Protein AF-A0A660T0X6-F1 (afdb_monomer_lite)

Secondary structure (DSSP, 8-state):
--TT--SPPPPHHHHHHHHHHHTTT-S----TTSSS--PEEPTTT--EEEEEETTEEEE--BTTB-TTT-PBPPS---SS------

Sequence (86 aa):
PSYRYQKPATSESVMIKMQKKAREALNFVYLGNMGRENGTQCPGCSAEIIRRKYYRTESLLIEGRCPECGTEIPGVFPGGSVPFYR

Radius of gyration: 15.84 Å; chains: 1; bounding box: 28×27×44 Å

Foldseek 3Di:
DCVVPDDDDDDPVVQVVVQVVVVVPDQQGADPPPQDWRFRADSVPRHGQWTDDPPDIDGNDAVQADPPPRHHHDDDDPHDDDPDDD

pLDDT: mean 86.75, std 15.02, range [38.03, 98.06]

Structure (mmCIF, N/CA/C/O backbone):
data_AF-A0A660T0X6-F1
#
_entry.id   AF-A0A660T0X6-F1
#
loop_
_atom_site.group_PDB
_atom_site.id
_atom_site.type_symbol
_atom_site.label_atom_id
_atom_site.label_alt_id
_atom_site.label_comp_id
_atom_site.label_asym_id
_atom_site.label_entity_id
_atom_site.label_seq_id
_atom_site.pdbx_PDB_ins_code
_atom_site.Cartn_x
_atom_site.Cartn_y
_atom_site.Cartn_z
_atom_site.occupancy
_atom_site.B_iso_or_equiv
_atom_site.auth_seq_id
_atom_site.auth_comp_id
_atom_site.auth_asym_id
_atom_site.auth_atom_id
_atom_site.pdbx_PDB_model_num
ATOM 1 N N . PRO A 1 1 ? 10.879 -13.480 -10.707 1.00 59.72 1 PRO A N 1
ATOM 2 C CA . PRO A 1 1 ? 11.885 -14.340 -11.375 1.00 59.72 1 PRO A CA 1
ATOM 3 C C . PRO A 1 1 ? 11.868 -14.125 -12.896 1.00 59.72 1 PRO A C 1
ATOM 5 O O . PRO A 1 1 ? 10.825 -14.267 -13.519 1.00 59.72 1 PRO A O 1
ATOM 8 N N . SER A 1 2 ? 13.008 -13.742 -13.469 1.00 82.38 2 SER A N 1
ATOM 9 C CA . SER A 1 2 ? 13.209 -13.430 -14.895 1.00 82.38 2 SER A CA 1
ATOM 10 C C . SER A 1 2 ? 14.002 -14.528 -15.619 1.00 82.38 2 SER A C 1
ATOM 12 O O . SER A 1 2 ? 14.749 -14.256 -16.556 1.00 82.38 2 SER A O 1
ATOM 14 N N . TYR A 1 3 ? 13.890 -15.782 -15.170 1.00 86.31 3 TYR A N 1
ATOM 15 C CA . TYR A 1 3 ? 14.687 -16.879 -15.719 1.00 86.31 3 TYR A CA 1
ATOM 16 C C . TYR A 1 3 ? 14.385 -17.069 -17.213 1.00 86.31 3 TYR A C 1
ATOM 18 O O . TYR A 1 3 ? 13.245 -17.331 -17.591 1.00 86.31 3 TYR A O 1
ATOM 26 N N . ARG A 1 4 ? 15.418 -16.898 -18.051 1.00 91.69 4 ARG A N 1
ATOM 27 C CA . ARG A 1 4 ? 15.361 -16.874 -19.529 1.00 91.69 4 ARG A CA 1
ATOM 28 C C . ARG A 1 4 ? 14.545 -15.725 -20.148 1.00 91.69 4 ARG A C 1
ATOM 30 O O . ARG A 1 4 ? 14.333 -15.721 -21.359 1.00 91.69 4 ARG A O 1
ATOM 37 N N . TYR A 1 5 ? 14.128 -14.733 -19.364 1.00 90.75 5 TYR A N 1
ATOM 38 C CA . TYR A 1 5 ? 13.444 -13.543 -19.866 1.00 90.75 5 TYR A CA 1
ATOM 39 C C . TYR A 1 5 ? 14.468 -12.485 -20.286 1.00 90.75 5 TYR A C 1
ATOM 41 O O . TYR A 1 5 ? 15.256 -12.023 -19.467 1.00 90.75 5 TYR A O 1
ATOM 49 N N . GLN A 1 6 ? 14.465 -12.118 -21.568 1.00 92.12 6 GLN A N 1
ATOM 50 C CA . GLN A 1 6 ? 15.500 -11.259 -22.166 1.00 92.12 6 GLN A CA 1
ATOM 51 C C . GLN A 1 6 ? 15.062 -9.804 -22.368 1.00 92.12 6 GLN A C 1
ATOM 53 O O . GLN A 1 6 ? 15.879 -8.957 -22.718 1.00 92.12 6 GLN A O 1
ATOM 58 N N . LYS A 1 7 ? 13.775 -9.490 -22.177 1.00 92.19 7 LYS A N 1
ATOM 59 C CA . LYS A 1 7 ? 13.312 -8.102 -22.276 1.00 92.19 7 LYS A CA 1
ATOM 60 C C . LYS A 1 7 ? 13.772 -7.319 -21.040 1.00 92.19 7 LYS A C 1
ATOM 62 O O . LYS A 1 7 ? 13.849 -7.904 -19.956 1.00 92.19 7 LYS A O 1
ATOM 67 N N . PRO A 1 8 ? 14.035 -6.009 -21.176 1.00 90.81 8 PRO A N 1
ATOM 68 C CA . PRO A 1 8 ? 14.347 -5.174 -20.026 1.00 90.81 8 PRO A CA 1
ATOM 69 C C . PRO A 1 8 ? 13.197 -5.198 -19.013 1.00 90.81 8 PRO A C 1
ATOM 71 O O . PRO A 1 8 ? 12.041 -5.473 -19.354 1.00 90.81 8 PRO A O 1
ATOM 74 N N . ALA A 1 9 ? 13.520 -4.887 -17.759 1.00 90.38 9 ALA A N 1
ATOM 75 C CA . ALA A 1 9 ? 12.505 -4.652 -16.746 1.00 90.38 9 ALA A CA 1
ATOM 76 C C . ALA A 1 9 ? 11.562 -3.520 -17.187 1.00 90.38 9 ALA A C 1
ATOM 78 O O . ALA A 1 9 ? 11.979 -2.571 -17.857 1.00 90.38 9 ALA A O 1
ATOM 79 N N . THR A 1 10 ? 10.291 -3.610 -16.792 1.00 91.50 10 THR A N 1
ATOM 80 C CA . THR A 1 10 ? 9.345 -2.501 -16.949 1.00 91.50 10 THR A CA 1
ATOM 81 C C . THR A 1 10 ? 9.931 -1.259 -16.287 1.00 91.50 10 THR A C 1
ATOM 83 O O . THR A 1 10 ? 10.345 -1.323 -15.130 1.00 91.50 10 THR A O 1
ATOM 86 N N . SER A 1 11 ? 9.974 -0.136 -17.007 1.00 93.38 11 SER A N 1
ATOM 87 C CA . SER A 1 11 ? 10.548 1.088 -16.454 1.00 93.38 11 SER A CA 1
ATOM 88 C C . SER A 1 11 ? 9.771 1.555 -15.224 1.00 93.38 11 SER A C 1
ATOM 90 O O . SER A 1 11 ? 8.543 1.438 -15.145 1.00 93.38 11 SER A O 1
ATOM 92 N N . GLU A 1 12 ? 10.483 2.158 -14.276 1.00 92.88 12 GLU A N 1
ATOM 93 C CA . GLU A 1 12 ? 9.872 2.702 -13.061 1.00 92.88 12 GLU A CA 1
ATOM 94 C C . GLU A 1 12 ? 8.798 3.750 -13.371 1.00 92.88 12 GLU A C 1
ATOM 96 O O . GLU A 1 12 ? 7.752 3.789 -12.727 1.00 92.88 12 GLU A O 1
ATOM 101 N N . SER A 1 13 ? 9.014 4.561 -14.409 1.00 94.62 13 SER A N 1
ATOM 102 C CA . SER A 1 13 ? 8.058 5.577 -14.853 1.00 94.62 13 SER A CA 1
ATOM 103 C C . SER A 1 13 ? 6.721 4.975 -15.293 1.00 94.62 13 SER A C 1
ATOM 105 O O . SE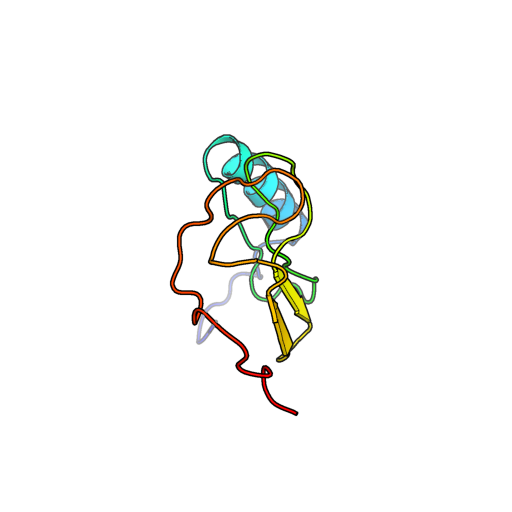R A 1 13 ? 5.661 5.504 -14.949 1.00 94.62 13 SER A O 1
ATOM 107 N N . VAL A 1 14 ? 6.751 3.845 -16.008 1.00 95.19 14 VAL A N 1
ATOM 108 C CA . VAL A 1 14 ? 5.542 3.113 -16.402 1.00 95.19 14 VAL A CA 1
ATOM 109 C C . VAL A 1 14 ? 4.854 2.545 -15.167 1.00 95.19 14 VAL A C 1
ATOM 111 O O . VAL A 1 14 ? 3.645 2.714 -15.022 1.00 95.19 14 VAL A O 1
ATOM 114 N N . MET A 1 15 ? 5.611 1.948 -14.245 1.00 94.94 15 MET A N 1
ATOM 115 C CA . MET A 1 15 ? 5.075 1.401 -12.995 1.00 94.94 15 MET A CA 1
ATOM 116 C C . MET A 1 15 ? 4.359 2.475 -12.159 1.00 94.94 15 MET A C 1
ATOM 118 O O . MET A 1 15 ? 3.205 2.286 -11.776 1.00 94.94 15 MET A O 1
ATOM 122 N N . ILE A 1 16 ? 4.985 3.638 -11.950 1.00 93.81 16 ILE A N 1
ATOM 123 C CA . ILE A 1 16 ? 4.400 4.772 -11.210 1.00 93.81 16 ILE A CA 1
ATOM 124 C C . ILE A 1 16 ? 3.129 5.285 -11.900 1.00 93.81 16 ILE A C 1
ATOM 126 O O . ILE A 1 16 ? 2.107 5.509 -11.246 1.00 93.81 16 ILE A O 1
ATOM 130 N N . LYS A 1 17 ? 3.161 5.432 -13.231 1.00 96.44 17 LYS A N 1
ATOM 131 C CA . LYS A 1 17 ? 1.991 5.854 -14.016 1.00 96.44 17 LYS A CA 1
ATOM 132 C C . LYS A 1 17 ? 0.828 4.871 -13.855 1.00 96.44 17 LYS A C 1
ATOM 134 O O . LYS A 1 17 ? -0.306 5.298 -13.644 1.00 96.44 17 LYS A O 1
ATOM 139 N N . MET A 1 18 ? 1.103 3.571 -13.939 1.00 96.12 18 MET A N 1
ATOM 140 C CA . MET A 1 18 ? 0.083 2.532 -13.791 1.00 96.12 18 MET A CA 1
ATOM 141 C C . MET A 1 18 ? -0.456 2.455 -12.361 1.00 96.12 18 MET A C 1
ATOM 143 O O . MET A 1 18 ? -1.662 2.306 -12.193 1.00 96.12 18 MET A O 1
ATOM 147 N N . GLN A 1 19 ? 0.383 2.642 -11.335 1.00 94.69 19 GLN A N 1
ATOM 148 C CA . GLN A 1 19 ? -0.082 2.723 -9.946 1.00 94.69 19 GLN A CA 1
ATOM 149 C C . GLN A 1 19 ? -1.085 3.861 -9.765 1.00 94.69 19 GLN A C 1
ATOM 151 O O . GLN A 1 19 ? -2.145 3.650 -9.177 1.00 94.69 19 GLN A O 1
ATOM 156 N N . LYS A 1 20 ? -0.769 5.059 -10.278 1.00 94.25 20 LYS A N 1
ATOM 157 C CA . LYS A 1 20 ? -1.676 6.210 -10.201 1.00 94.25 20 LYS A CA 1
ATOM 158 C C . LYS A 1 20 ? -3.021 5.889 -10.850 1.00 94.25 20 LYS A C 1
ATOM 160 O O . LYS A 1 20 ? -4.049 6.148 -10.240 1.00 94.25 20 LYS A O 1
ATOM 165 N N . LYS A 1 21 ? -3.005 5.275 -12.038 1.00 97.38 21 LYS A N 1
ATOM 166 C CA . LYS A 1 21 ? -4.233 4.896 -12.746 1.00 97.38 21 LYS A CA 1
ATOM 167 C C . LYS A 1 21 ? -5.036 3.836 -11.990 1.00 97.38 21 LYS A C 1
ATOM 169 O O . LYS A 1 21 ? -6.247 3.952 -11.879 1.00 97.38 21 LYS A O 1
ATOM 174 N N . ALA A 1 22 ? -4.374 2.816 -11.452 1.00 96.19 22 ALA A N 1
ATOM 175 C CA . ALA A 1 22 ? -5.033 1.749 -10.706 1.00 96.19 22 ALA A CA 1
ATOM 176 C C . ALA A 1 22 ? -5.694 2.261 -9.416 1.00 96.19 22 ALA A C 1
ATOM 178 O O . ALA A 1 22 ? -6.771 1.790 -9.066 1.00 96.19 22 ALA A O 1
ATOM 179 N N . ARG A 1 23 ? -5.101 3.261 -8.747 1.00 93.94 23 ARG A N 1
ATOM 180 C CA . ARG A 1 23 ? -5.678 3.900 -7.549 1.00 93.94 23 ARG A CA 1
ATOM 181 C C . ARG A 1 23 ? -7.006 4.617 -7.798 1.00 93.94 23 ARG A C 1
ATOM 183 O O . ARG A 1 23 ? -7.726 4.873 -6.846 1.00 93.94 23 ARG A O 1
ATOM 190 N N . GLU A 1 24 ? -7.348 4.915 -9.050 1.00 95.19 24 GLU A N 1
ATOM 191 C CA . GLU A 1 24 ? -8.664 5.469 -9.398 1.00 95.19 24 GLU A CA 1
ATOM 192 C C . GLU A 1 24 ? -9.790 4.428 -9.263 1.00 95.19 24 GLU A C 1
ATOM 194 O O . GLU A 1 24 ? -10.953 4.801 -9.161 1.00 95.19 24 GLU A O 1
ATOM 199 N N . ALA A 1 25 ? -9.456 3.133 -9.269 1.00 96.75 25 ALA A N 1
ATOM 200 C CA . ALA A 1 25 ? -10.423 2.034 -9.215 1.00 96.75 25 ALA A CA 1
ATOM 201 C C . ALA A 1 25 ? -10.195 1.064 -8.041 1.00 96.75 25 ALA A C 1
ATOM 203 O O . ALA A 1 25 ? -11.083 0.284 -7.709 1.00 96.75 25 ALA A O 1
ATOM 204 N N . LEU A 1 26 ? -9.007 1.078 -7.429 1.00 96.06 26 LEU A N 1
ATOM 205 C CA . LEU A 1 26 ? -8.598 0.150 -6.378 1.00 96.06 26 LEU A CA 1
ATOM 206 C C . LEU A 1 26 ? -8.062 0.911 -5.164 1.00 96.06 26 LEU A C 1
ATOM 208 O O . LEU A 1 26 ? -7.136 1.711 -5.275 1.00 96.06 26 LEU A O 1
ATOM 212 N N . ASN A 1 27 ? -8.575 0.569 -3.984 1.00 94.56 27 ASN A N 1
ATOM 213 C CA . ASN A 1 27 ? -8.176 1.191 -2.717 1.00 94.56 27 ASN A CA 1
ATOM 214 C C . ASN A 1 27 ? -6.720 0.891 -2.323 1.00 94.56 27 ASN A C 1
ATOM 216 O O . ASN A 1 27 ? -6.051 1.716 -1.705 1.00 94.56 27 ASN A O 1
ATOM 220 N N . PHE A 1 28 ? -6.214 -0.293 -2.679 1.00 93.88 28 PHE A N 1
ATOM 221 C CA . PHE A 1 28 ? -4.916 -0.787 -2.220 1.00 93.88 28 PHE A CA 1
ATOM 222 C C . PHE A 1 28 ? -4.052 -1.213 -3.407 1.00 93.88 28 PHE A C 1
ATOM 224 O O . PHE A 1 28 ? -4.229 -2.290 -3.972 1.00 93.88 28 PHE A O 1
ATOM 231 N N . VAL A 1 29 ? -3.106 -0.351 -3.792 1.00 93.94 29 VAL A N 1
ATOM 232 C CA . VAL A 1 29 ? -2.201 -0.582 -4.928 1.00 93.94 29 VAL A CA 1
ATOM 233 C C . VAL A 1 29 ? -0.753 -0.358 -4.507 1.00 93.94 29 VAL A C 1
ATOM 235 O O . VAL A 1 29 ? -0.369 0.750 -4.114 1.00 93.94 29 VAL A O 1
ATOM 238 N N . TYR A 1 30 ? 0.070 -1.393 -4.669 1.00 92.06 30 TYR A N 1
ATOM 239 C CA . TYR A 1 30 ? 1.468 -1.422 -4.239 1.00 92.06 30 TYR A CA 1
ATOM 240 C C . TYR A 1 30 ? 2.407 -1.653 -5.420 1.00 92.06 30 TY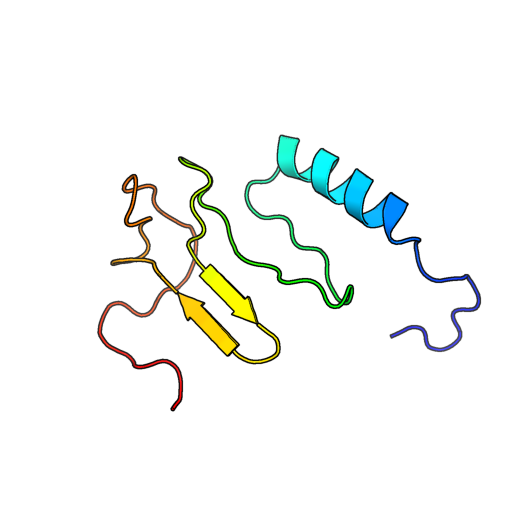R A C 1
ATOM 242 O O . TYR A 1 30 ? 2.094 -2.416 -6.333 1.00 92.06 30 TYR A O 1
ATOM 250 N N . LEU A 1 31 ? 3.583 -1.026 -5.380 1.00 91.00 31 LEU A N 1
ATOM 251 C CA . LEU A 1 31 ? 4.638 -1.256 -6.362 1.00 91.00 31 LEU A CA 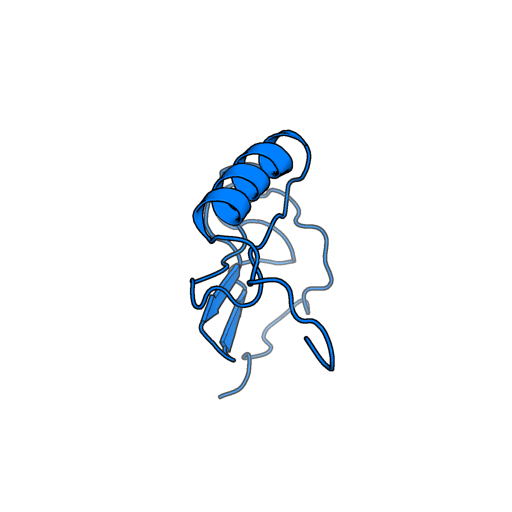1
ATOM 252 C C . LEU A 1 31 ? 5.671 -2.226 -5.790 1.00 91.00 31 LEU A C 1
ATOM 254 O O . LEU A 1 31 ? 6.509 -1.857 -4.968 1.00 91.00 31 LEU A O 1
ATOM 258 N N . GLY A 1 32 ? 5.605 -3.486 -6.216 1.00 86.81 32 GLY A N 1
ATOM 259 C CA . GLY A 1 32 ? 6.550 -4.517 -5.785 1.00 86.81 32 GLY A CA 1
ATOM 260 C C . GLY A 1 32 ? 7.962 -4.297 -6.341 1.00 86.81 32 GLY A C 1
ATOM 261 O O . GLY A 1 32 ? 8.121 -3.839 -7.468 1.00 86.81 32 GLY A O 1
ATOM 262 N N . ASN A 1 33 ? 8.984 -4.672 -5.563 1.00 84.44 33 ASN A N 1
ATOM 263 C CA . ASN A 1 33 ? 10.397 -4.736 -5.979 1.00 84.44 33 ASN A CA 1
ATOM 264 C C . ASN A 1 33 ? 11.011 -3.434 -6.535 1.00 84.44 33 ASN A C 1
ATOM 266 O O . ASN A 1 33 ? 11.985 -3.493 -7.276 1.00 84.44 33 ASN A O 1
ATOM 270 N N . MET A 1 34 ? 10.484 -2.265 -6.157 1.00 85.62 34 MET A N 1
ATOM 271 C CA . MET A 1 34 ? 11.039 -0.958 -6.552 1.00 85.62 34 MET A CA 1
ATOM 272 C C . MET A 1 34 ? 11.935 -0.313 -5.481 1.00 85.62 34 MET A C 1
ATOM 274 O O . MET A 1 34 ? 12.331 0.835 -5.627 1.00 85.62 34 MET A O 1
ATOM 278 N N . GLY A 1 35 ? 12.208 -0.999 -4.364 1.00 76.88 35 GLY A N 1
ATOM 279 C CA . GLY A 1 35 ? 13.004 -0.435 -3.261 1.00 76.88 35 GLY A CA 1
ATOM 280 C C . GLY A 1 35 ? 12.375 0.790 -2.577 1.00 76.88 35 GLY A C 1
ATOM 281 O O . GLY A 1 35 ? 13.051 1.482 -1.825 1.00 76.88 35 GLY A O 1
ATOM 282 N N . ARG A 1 36 ? 11.089 1.068 -2.831 1.00 76.06 36 ARG A N 1
ATOM 283 C CA . ARG A 1 36 ? 10.334 2.176 -2.230 1.00 76.06 36 ARG A CA 1
ATOM 284 C C . ARG A 1 36 ? 9.501 1.679 -1.054 1.00 76.06 36 ARG A C 1
ATOM 286 O O . ARG A 1 36 ? 9.055 0.529 -1.041 1.00 76.06 36 ARG A O 1
ATOM 293 N N . GLU A 1 37 ? 9.263 2.559 -0.089 1.00 78.81 37 GLU A N 1
ATOM 294 C CA . GLU A 1 37 ? 8.314 2.293 0.990 1.00 78.81 37 GLU A CA 1
ATOM 295 C C . GLU A 1 37 ? 6.902 2.129 0.405 1.00 78.81 37 GLU A C 1
ATOM 297 O O . GLU A 1 37 ? 6.460 2.903 -0.447 1.00 78.81 37 GLU A O 1
ATOM 302 N N . ASN A 1 38 ? 6.213 1.071 0.833 1.00 85.06 38 ASN A N 1
ATOM 303 C CA . ASN A 1 38 ? 4.912 0.648 0.308 1.00 85.06 38 ASN A CA 1
ATOM 304 C C . ASN A 1 38 ? 3.889 0.568 1.449 1.00 85.06 38 ASN A C 1
ATOM 306 O O . ASN A 1 38 ? 3.288 -0.482 1.721 1.00 85.06 38 ASN A O 1
ATOM 310 N N . GLY A 1 39 ? 3.736 1.685 2.158 1.00 91.81 39 GLY A N 1
ATOM 311 C CA . GLY A 1 39 ? 2.723 1.830 3.194 1.00 91.81 39 GLY A CA 1
ATOM 312 C C . GLY A 1 39 ? 1.305 1.645 2.640 1.00 91.81 39 GLY A C 1
ATOM 313 O O . GLY A 1 39 ? 1.038 1.870 1.457 1.00 91.81 39 GLY A O 1
ATOM 314 N N . THR A 1 40 ? 0.383 1.195 3.489 1.00 93.94 40 THR A N 1
ATOM 315 C CA . THR A 1 40 ? -1.052 1.232 3.187 1.00 93.94 40 THR A CA 1
ATOM 316 C C . THR A 1 40 ? -1.603 2.579 3.623 1.00 93.94 40 THR A C 1
ATOM 318 O O . THR A 1 40 ? -1.420 2.968 4.775 1.00 93.94 40 THR A O 1
ATOM 321 N N . GLN A 1 41 ? -2.326 3.244 2.727 1.00 95.19 41 GLN A N 1
ATOM 322 C CA . GLN A 1 41 ? -3.118 4.429 3.043 1.00 95.19 41 GLN A CA 1
ATOM 323 C C . GLN A 1 41 ? -4.573 4.037 3.304 1.00 95.19 41 GLN A C 1
ATOM 325 O O . GLN A 1 41 ? -5.092 3.096 2.702 1.00 95.19 41 GLN A O 1
ATOM 330 N N . CYS A 1 42 ? -5.222 4.754 4.215 1.00 96.50 42 CYS A N 1
ATOM 331 C CA . CYS A 1 42 ? -6.638 4.612 4.500 1.00 96.50 42 CYS A CA 1
ATOM 332 C C . CYS A 1 42 ? -7.460 5.050 3.279 1.00 96.50 42 CYS A C 1
ATOM 334 O O . CYS A 1 42 ? -7.256 6.167 2.802 1.00 96.50 42 CYS A O 1
ATOM 336 N N . PRO A 1 43 ? -8.423 4.248 2.795 1.00 96.06 43 PRO A N 1
ATOM 337 C CA . PRO A 1 43 ? -9.263 4.649 1.669 1.00 96.06 43 PRO A CA 1
ATOM 338 C C . PRO A 1 43 ? -10.240 5.784 2.018 1.00 96.06 43 PRO A C 1
ATOM 340 O O . PRO A 1 43 ? -10.699 6.474 1.118 1.00 96.06 43 PRO A O 1
ATOM 343 N N . GLY A 1 44 ? -10.546 5.999 3.304 1.00 96.75 44 GLY A N 1
ATOM 344 C CA . GLY A 1 44 ? -11.452 7.065 3.744 1.00 96.75 44 GLY A CA 1
ATOM 345 C C . GLY A 1 44 ? -10.784 8.433 3.890 1.00 96.75 44 GLY A C 1
ATOM 346 O O . GLY A 1 44 ? -11.360 9.440 3.495 1.00 96.75 44 GLY A O 1
ATOM 347 N N . CYS A 1 45 ? -9.565 8.488 4.441 1.00 96.81 45 CYS A N 1
ATOM 348 C CA . CYS A 1 45 ? -8.894 9.759 4.761 1.00 96.81 45 CYS A CA 1
ATOM 349 C C . CYS A 1 45 ? -7.458 9.890 4.232 1.00 96.81 45 CYS A C 1
ATOM 351 O O . CYS A 1 45 ? -6.795 10.885 4.502 1.00 96.81 45 CYS A O 1
ATOM 353 N N . SER A 1 46 ? -6.949 8.902 3.492 1.00 95.38 46 SER A N 1
ATOM 354 C CA . SER A 1 46 ? -5.569 8.848 2.973 1.00 95.38 46 SER A CA 1
ATOM 355 C C . SER A 1 46 ? -4.443 8.817 4.020 1.00 95.38 46 SER A C 1
ATOM 357 O O . SER A 1 46 ? -3.274 8.758 3.635 1.00 95.38 46 SER A O 1
ATOM 359 N N . ALA A 1 47 ? -4.754 8.787 5.322 1.00 96.50 47 ALA A N 1
ATOM 360 C CA . ALA A 1 47 ? -3.755 8.615 6.376 1.00 96.50 47 ALA A CA 1
ATOM 361 C C . ALA A 1 47 ? -2.998 7.287 6.214 1.00 96.50 47 ALA A C 1
ATOM 363 O O . ALA A 1 47 ? -3.583 6.270 5.838 1.00 96.50 47 ALA A O 1
ATOM 364 N N . GLU A 1 48 ? -1.698 7.273 6.501 1.00 95.44 48 GLU A N 1
ATOM 365 C CA . GLU A 1 48 ? -0.927 6.030 6.518 1.00 95.44 48 GLU A CA 1
ATOM 366 C C . GLU A 1 48 ? -1.366 5.164 7.706 1.00 95.44 48 G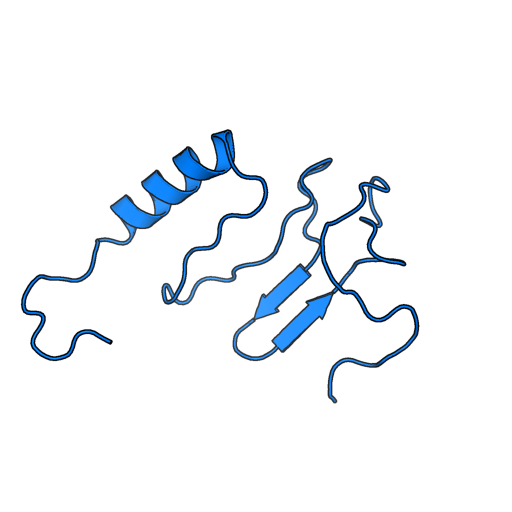LU A C 1
ATOM 368 O O . GLU A 1 48 ? -1.340 5.610 8.846 1.00 95.44 48 GLU A O 1
ATOM 373 N N . ILE A 1 49 ? -1.782 3.926 7.434 1.00 95.81 49 ILE A N 1
ATOM 374 C CA . ILE A 1 49 ? -2.354 3.003 8.431 1.00 95.81 49 ILE A CA 1
ATOM 375 C C . ILE A 1 49 ? -1.555 1.711 8.600 1.00 95.81 49 ILE A C 1
ATOM 377 O O . ILE A 1 49 ? -1.711 1.007 9.595 1.00 95.81 49 ILE A O 1
ATOM 381 N N . ILE A 1 50 ? -0.695 1.381 7.635 1.00 93.94 50 ILE A N 1
ATOM 382 C CA . ILE A 1 50 ? 0.267 0.283 7.757 1.00 93.94 50 ILE A CA 1
ATOM 383 C C . ILE A 1 50 ? 1.585 0.765 7.178 1.00 93.94 50 ILE A C 1
ATOM 385 O O . ILE A 1 50 ? 1.644 1.088 5.993 1.00 93.94 50 ILE A O 1
ATOM 389 N N . ARG A 1 51 ? 2.646 0.753 7.978 1.00 92.56 51 ARG A N 1
ATOM 390 C CA . ARG A 1 51 ? 4.003 1.069 7.533 1.00 92.56 51 ARG A CA 1
ATOM 391 C C . ARG A 1 51 ? 4.728 -0.203 7.140 1.00 92.56 51 ARG A C 1
ATOM 393 O O . ARG A 1 51 ? 4.661 -1.213 7.840 1.00 92.56 51 ARG A O 1
ATOM 400 N N . ARG A 1 52 ? 5.435 -0.157 6.012 1.00 88.12 52 ARG A N 1
ATOM 401 C CA . ARG A 1 52 ? 6.246 -1.276 5.516 1.00 88.12 52 ARG A CA 1
ATOM 402 C C . ARG A 1 52 ? 7.636 -0.789 5.168 1.00 88.12 52 ARG A C 1
ATOM 404 O O . ARG A 1 52 ? 7.795 0.010 4.246 1.00 88.12 52 ARG A O 1
ATOM 411 N N . LYS A 1 53 ? 8.629 -1.318 5.878 1.00 84.31 53 LYS A N 1
ATOM 412 C CA . LYS A 1 53 ? 10.040 -1.005 5.672 1.00 84.31 53 LYS A CA 1
ATOM 413 C C . LYS A 1 53 ? 10.855 -2.289 5.688 1.00 84.31 53 LYS A C 1
ATOM 415 O O . LYS A 1 53 ? 11.017 -2.915 6.733 1.00 84.31 53 LYS A O 1
ATOM 420 N N . TYR A 1 54 ? 11.374 -2.670 4.522 1.00 80.62 54 TYR A N 1
ATOM 421 C CA . TYR A 1 54 ? 12.080 -3.937 4.313 1.00 80.62 54 TYR A CA 1
ATOM 422 C C . TYR A 1 54 ? 11.269 -5.135 4.839 1.00 80.62 54 TYR A C 1
ATOM 424 O O . TYR A 1 54 ? 10.200 -5.434 4.317 1.00 80.62 54 TYR A O 1
ATOM 432 N N . TYR A 1 55 ? 11.769 -5.797 5.879 1.00 81.44 55 TYR A N 1
ATOM 433 C CA . TYR A 1 55 ? 11.165 -6.954 6.538 1.00 81.44 55 TYR A CA 1
ATOM 434 C C . TYR A 1 55 ? 10.272 -6.579 7.733 1.00 81.44 55 TYR A C 1
ATOM 436 O O . TYR A 1 55 ? 9.684 -7.459 8.355 1.00 81.44 55 TYR A O 1
ATOM 444 N N . ARG A 1 56 ? 10.150 -5.289 8.071 1.00 85.50 56 ARG A N 1
ATOM 445 C CA . ARG A 1 56 ? 9.302 -4.812 9.166 1.00 85.50 56 ARG A CA 1
ATOM 446 C C . ARG A 1 56 ? 7.971 -4.290 8.630 1.00 85.50 56 ARG A C 1
ATOM 448 O O . ARG A 1 56 ? 7.932 -3.451 7.729 1.00 85.50 56 ARG A O 1
ATOM 455 N N . THR A 1 57 ? 6.891 -4.762 9.243 1.00 88.06 57 THR A N 1
ATOM 456 C CA . THR A 1 57 ? 5.533 -4.249 9.045 1.00 88.06 57 THR A CA 1
ATOM 457 C C . THR A 1 57 ? 4.994 -3.771 10.384 1.00 88.06 57 THR A C 1
ATOM 459 O O . THR A 1 57 ? 5.111 -4.476 11.381 1.00 88.06 57 THR A O 1
ATOM 462 N N . GLU A 1 58 ? 4.420 -2.576 10.403 1.00 90.88 58 GLU A N 1
ATOM 463 C CA . GLU A 1 58 ? 3.782 -1.978 11.574 1.00 90.88 58 GLU A CA 1
ATOM 464 C C . GLU A 1 58 ? 2.342 -1.613 11.201 1.00 90.88 58 GLU A C 1
ATOM 466 O O . GLU A 1 58 ? 2.113 -0.910 10.217 1.00 90.88 58 GLU A O 1
ATOM 471 N N . SER A 1 59 ? 1.374 -2.117 11.967 1.00 92.44 59 SER A N 1
ATOM 472 C CA . SER A 1 59 ? -0.043 -1.767 11.833 1.00 92.44 59 SER A CA 1
ATOM 473 C C . SER A 1 59 ? -0.387 -0.662 12.824 1.00 92.44 59 SER A C 1
ATOM 475 O O . SER A 1 59 ? -0.131 -0.816 14.014 1.00 92.44 59 SER A O 1
ATOM 477 N N . LEU A 1 60 ? -1.003 0.413 12.336 1.00 93.81 60 LEU A N 1
ATOM 478 C CA . LEU A 1 60 ? -1.507 1.524 13.152 1.00 93.81 60 LEU A CA 1
ATOM 479 C C . LEU A 1 60 ? -3.018 1.408 13.412 1.00 93.81 60 LEU A C 1
ATOM 481 O O . LEU A 1 60 ? -3.634 2.314 13.963 1.00 93.81 60 LEU A O 1
ATOM 485 N N . LEU A 1 61 ? -3.633 0.312 12.964 1.00 93.00 61 LEU A N 1
ATOM 486 C CA . LEU A 1 61 ? -5.066 0.073 13.094 1.00 93.00 61 LEU A CA 1
ATOM 487 C C . LEU A 1 61 ? -5.454 -0.275 14.529 1.00 93.00 61 LEU A C 1
ATOM 489 O O . LEU A 1 61 ? -4.754 -1.028 15.205 1.00 93.00 61 LEU A O 1
ATOM 493 N N . ILE A 1 62 ? -6.630 0.197 14.934 1.00 92.50 62 ILE A N 1
ATOM 494 C CA . ILE A 1 62 ? -7.276 -0.153 16.200 1.00 92.50 62 ILE A CA 1
ATOM 495 C C . ILE A 1 62 ? -8.485 -1.010 15.846 1.00 92.50 62 ILE A C 1
ATOM 497 O O . ILE A 1 62 ? -9.375 -0.546 15.140 1.00 92.50 62 ILE A O 1
ATOM 501 N N . GLU A 1 63 ? -8.478 -2.279 16.261 1.00 90.50 63 GLU A N 1
ATOM 502 C CA . GLU A 1 63 ? -9.561 -3.237 15.971 1.00 90.50 63 GLU A CA 1
ATOM 503 C C . GLU A 1 63 ? -9.931 -3.306 14.472 1.00 90.50 63 GLU A C 1
ATOM 505 O O . GLU A 1 63 ? -11.096 -3.369 14.089 1.00 90.50 63 GLU A O 1
ATOM 510 N N . GLY A 1 64 ? -8.921 -3.244 13.596 1.00 92.06 64 GLY A N 1
ATOM 511 C CA . GLY A 1 64 ? -9.113 -3.269 12.140 1.00 92.06 64 GLY A CA 1
ATOM 512 C C . GLY A 1 64 ? -9.641 -1.963 11.533 1.00 92.06 64 GLY A C 1
ATOM 513 O O . GLY A 1 64 ? -9.979 -1.931 10.351 1.00 92.06 64 GLY A O 1
ATOM 514 N N . ARG A 1 65 ? -9.693 -0.868 12.299 1.00 95.06 65 ARG A N 1
ATOM 515 C CA . ARG A 1 65 ? -10.178 0.442 11.846 1.00 95.06 65 ARG A CA 1
ATOM 516 C C . ARG A 1 65 ? -9.063 1.478 11.795 1.00 95.06 65 ARG A C 1
ATOM 518 O O . ARG A 1 65 ? -8.097 1.432 12.558 1.00 95.06 65 ARG A O 1
ATOM 525 N N . CYS A 1 66 ? -9.206 2.428 10.874 1.00 96.25 66 CYS A N 1
ATOM 526 C CA . CYS A 1 66 ? -8.336 3.592 10.785 1.00 96.25 66 CYS A CA 1
ATOM 527 C C . CYS A 1 66 ? -8.484 4.455 12.052 1.00 96.25 66 CYS A C 1
ATOM 529 O O . CYS A 1 66 ? -9.606 4.873 12.345 1.00 96.25 66 CYS A O 1
ATOM 531 N N . PRO A 1 67 ? -7.390 4.782 12.761 1.00 95.62 67 PRO A N 1
ATOM 532 C CA . PRO A 1 67 ? -7.463 5.590 13.980 1.00 95.62 67 PRO A CA 1
ATOM 533 C C . PRO A 1 67 ? -7.901 7.040 13.715 1.00 95.62 67 PRO A C 1
ATOM 535 O O . PRO A 1 67 ? -8.486 7.666 14.587 1.00 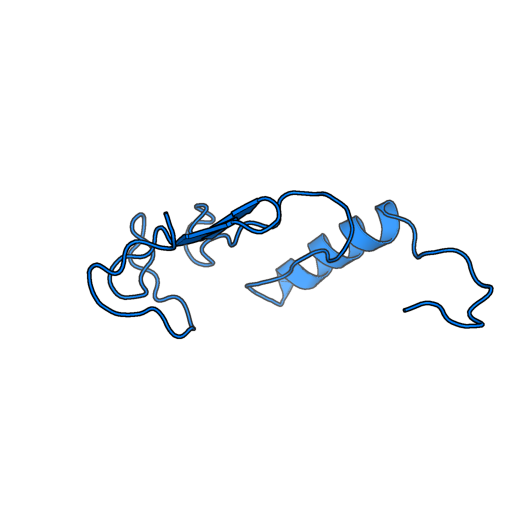95.62 67 PRO A O 1
ATOM 538 N N . GLU A 1 68 ? -7.668 7.557 12.504 1.00 97.56 68 GLU A N 1
ATOM 539 C CA . GLU A 1 68 ? -7.947 8.959 12.156 1.00 97.56 68 GLU A CA 1
ATOM 540 C C . GLU A 1 68 ? -9.409 9.215 11.759 1.00 97.56 68 GLU A C 1
ATOM 542 O O . GLU A 1 68 ? -9.939 10.296 11.987 1.00 97.56 68 GLU A O 1
ATOM 547 N N . CYS A 1 69 ? -10.073 8.248 11.116 1.00 98.06 69 CYS A N 1
ATOM 548 C CA . CYS A 1 69 ? -11.425 8.450 10.569 1.00 98.06 69 CYS A CA 1
ATOM 549 C C . CYS A 1 69 ? -12.401 7.296 10.829 1.00 98.06 69 CYS A C 1
ATOM 551 O O . CYS A 1 69 ? -13.525 7.327 10.338 1.00 98.06 69 CYS A O 1
ATOM 553 N N . GLY A 1 70 ? -11.977 6.240 11.528 1.00 96.50 70 GLY A N 1
ATOM 554 C CA . GLY A 1 70 ? -12.822 5.088 11.858 1.00 96.50 70 GLY A CA 1
ATOM 555 C C . GLY A 1 70 ? -13.153 4.154 10.689 1.00 96.50 70 GLY A C 1
ATOM 556 O O . GLY A 1 70 ? -13.840 3.152 10.897 1.00 96.50 70 GLY A O 1
ATOM 557 N N . THR A 1 71 ? -12.661 4.438 9.474 1.00 97.31 71 THR A N 1
ATOM 558 C CA . THR A 1 71 ? -12.895 3.587 8.295 1.00 97.31 71 THR A CA 1
ATOM 559 C C . THR A 1 71 ? -12.436 2.160 8.575 1.00 97.31 71 THR A C 1
ATOM 561 O O . THR A 1 71 ? -11.293 1.938 8.980 1.00 97.31 71 THR A O 1
ATOM 564 N N . GLU A 1 72 ? -13.326 1.199 8.344 1.00 95.56 72 GLU A N 1
ATOM 565 C CA . GLU A 1 72 ? -13.019 -0.222 8.460 1.00 95.56 72 GLU A CA 1
ATOM 566 C C . GLU A 1 72 ? -12.080 -0.657 7.340 1.00 95.56 72 GLU A C 1
ATOM 568 O O . GLU A 1 72 ? -12.321 -0.372 6.163 1.00 95.56 72 GLU A O 1
ATOM 573 N N . ILE A 1 73 ? -10.993 -1.330 7.704 1.00 95.25 73 ILE A N 1
ATOM 574 C CA . ILE A 1 73 ? -9.996 -1.791 6.749 1.00 95.25 73 ILE A CA 1
ATOM 575 C C . ILE A 1 73 ? -10.185 -3.292 6.548 1.00 95.25 73 ILE A C 1
ATOM 577 O O . ILE A 1 73 ? -10.131 -4.043 7.519 1.00 95.25 73 ILE A O 1
ATOM 581 N N . PRO A 1 74 ? -10.385 -3.764 5.306 1.00 92.56 74 PRO A N 1
ATOM 582 C CA . PRO A 1 74 ? -10.502 -5.191 5.050 1.00 92.56 74 PRO A CA 1
ATOM 583 C C . PRO A 1 74 ? -9.162 -5.889 5.312 1.00 92.56 74 PRO A C 1
ATOM 585 O O . PRO A 1 74 ? -8.118 -5.477 4.801 1.00 92.56 74 PRO A O 1
ATOM 588 N N . GLY A 1 75 ? -9.192 -6.966 6.094 1.00 88.25 75 GLY A N 1
ATOM 589 C CA . GLY A 1 75 ? -8.016 -7.765 6.430 1.00 88.25 75 GLY A CA 1
ATOM 590 C C . GLY A 1 75 ? -8.201 -8.565 7.717 1.00 88.25 75 GLY A C 1
ATOM 591 O O . GLY A 1 75 ? -9.210 -8.437 8.404 1.00 88.25 75 GLY A O 1
ATOM 592 N N . VAL A 1 76 ? -7.208 -9.394 8.042 1.00 85.94 76 VAL A N 1
ATOM 593 C CA . VAL A 1 76 ? -7.127 -10.085 9.334 1.00 85.94 76 VAL A CA 1
ATOM 594 C C . VAL A 1 76 ? -6.094 -9.360 10.179 1.00 85.94 76 VAL A C 1
ATOM 596 O O . VAL A 1 76 ? -4.893 -9.447 9.922 1.00 85.94 76 VAL A O 1
ATOM 599 N N . PHE A 1 77 ? -6.575 -8.634 11.180 1.00 82.81 77 PHE A N 1
ATOM 600 C CA . PHE A 1 77 ? -5.741 -7.960 12.163 1.00 82.81 77 PHE A CA 1
ATOM 601 C C . PHE A 1 77 ? -5.942 -8.684 13.490 1.00 82.81 77 PHE A C 1
ATOM 603 O O . PHE A 1 77 ? -7.088 -8.793 13.930 1.00 82.81 77 PHE A O 1
ATOM 610 N N . PRO A 1 78 ? -4.887 -9.233 14.115 1.00 67.44 78 PRO A N 1
ATOM 611 C CA . PRO A 1 78 ? -5.034 -9.834 15.430 1.00 67.44 78 PRO A CA 1
ATOM 612 C C . PRO A 1 78 ? -5.562 -8.764 16.392 1.00 67.44 78 PRO A C 1
ATOM 614 O O . PRO A 1 78 ? -4.934 -7.727 16.596 1.00 67.44 78 PRO A O 1
ATOM 617 N N . GLY A 1 79 ? -6.772 -8.989 16.905 1.00 55.16 79 GLY A N 1
ATOM 618 C CA . GLY A 1 79 ? -7.405 -8.115 17.880 1.00 55.16 79 GLY A CA 1
ATOM 619 C C . GLY A 1 79 ? -6.686 -8.260 19.212 1.00 55.16 79 GLY A C 1
ATOM 620 O O . GLY A 1 79 ? -6.732 -9.322 19.828 1.00 55.16 79 GLY A O 1
ATOM 621 N N . GLY A 1 80 ? -6.005 -7.204 19.643 1.00 50.88 80 GLY A N 1
ATOM 622 C CA . GLY A 1 80 ? -5.320 -7.168 20.929 1.00 50.88 80 GLY A CA 1
ATOM 623 C C . GLY A 1 80 ? -3.801 -7.286 20.832 1.00 50.88 80 GLY A C 1
ATOM 624 O O . GLY A 1 80 ? -3.230 -7.702 19.829 1.00 50.88 80 GLY A O 1
ATOM 625 N N . SER A 1 81 ? -3.157 -6.841 21.906 1.00 41.03 81 SER A N 1
ATOM 626 C CA . SER A 1 81 ? -1.720 -6.640 22.097 1.00 41.03 81 SER A CA 1
ATOM 627 C C . 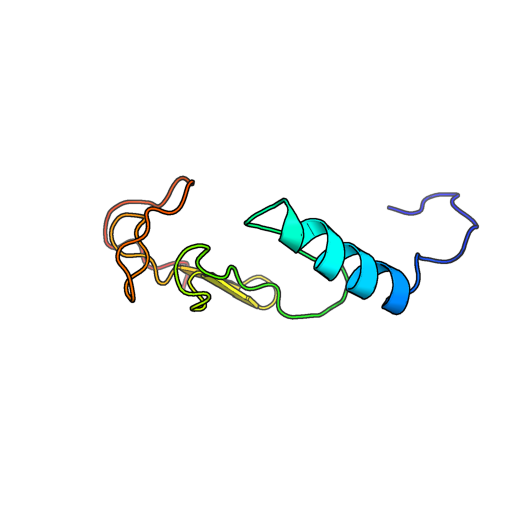SER A 1 81 ? -0.848 -7.849 21.734 1.00 41.03 81 SER A C 1
ATOM 629 O O . SER A 1 81 ? -0.393 -8.583 22.611 1.00 41.03 81 SER A O 1
ATOM 631 N N . VAL A 1 82 ? -0.538 -8.027 20.455 1.00 44.00 82 VAL A N 1
ATOM 632 C CA . VAL A 1 82 ? 0.613 -8.826 20.036 1.00 44.00 82 VAL A CA 1
ATOM 633 C C . VAL A 1 82 ? 1.701 -7.874 19.553 1.00 44.00 82 VAL A C 1
ATOM 635 O O . VAL A 1 82 ? 1.531 -7.229 18.517 1.00 44.00 82 VAL A O 1
ATOM 638 N N . PRO A 1 83 ? 2.815 -7.735 20.299 1.00 42.69 83 PRO A N 1
ATOM 639 C CA . PRO A 1 83 ? 3.943 -6.953 19.832 1.00 42.69 83 PRO A CA 1
ATOM 640 C C . PRO A 1 83 ? 4.488 -7.651 18.587 1.00 42.69 83 PRO A C 1
ATOM 642 O O . PRO A 1 83 ? 4.915 -8.804 18.640 1.00 42.69 83 PRO A O 1
ATOM 645 N N . PHE A 1 84 ? 4.430 -6.961 17.450 1.00 44.25 84 PHE A N 1
ATOM 646 C CA . PHE A 1 84 ? 5.031 -7.435 16.211 1.00 44.25 84 PHE A CA 1
ATOM 647 C C . PHE A 1 84 ? 6.545 -7.526 16.443 1.00 44.25 84 PHE A C 1
ATOM 649 O O . PHE A 1 84 ? 7.189 -6.494 16.610 1.00 44.25 84 PHE A O 1
ATOM 656 N N . TYR A 1 85 ? 7.044 -8.762 16.555 1.00 41.66 85 TYR A N 1
ATOM 657 C CA . TYR A 1 85 ? 8.441 -9.196 16.690 1.00 41.66 85 TYR A CA 1
ATOM 658 C C . TYR A 1 85 ? 9.446 -8.111 17.131 1.00 41.66 85 TYR A C 1
ATOM 660 O O . TYR A 1 85 ? 9.898 -7.285 16.328 1.00 41.66 85 TYR A O 1
ATOM 668 N N . ARG A 1 86 ? 9.828 -8.164 18.416 1.00 38.03 86 ARG A N 1
ATOM 669 C CA . ARG A 1 86 ? 11.154 -7.697 18.843 1.00 38.03 86 ARG A CA 1
ATOM 670 C C . ARG A 1 86 ? 12.232 -8.523 18.153 1.00 38.03 86 ARG A C 1
ATOM 672 O O . ARG A 1 86 ? 12.039 -9.755 18.070 1.00 38.03 86 ARG A O 1
#